Protein AF-A0A7Y4KRD2-F1 (afdb_monomer)

Foldseek 3Di:
DWDPPPPPDPPDPVVVVVVVVVVVVVVVCVVPPDDAAPAPAEDEAEAEPDDDPPDDPCPQVVCVVSNHHYDYDYFYDHPRCCCTDPNVVVVVVVVVVVPD

Structure (mmCIF, N/CA/C/O backbone):
data_AF-A0A7Y4KRD2-F1
#
_entry.id   AF-A0A7Y4KRD2-F1
#
loop_
_atom_site.group_PDB
_atom_site.id
_atom_site.type_symbol
_atom_site.label_atom_id
_atom_site.label_alt_id
_atom_site.label_comp_id
_atom_site.label_asym_id
_atom_site.label_entity_id
_atom_site.label_seq_id
_atom_site.pdbx_PDB_ins_code
_atom_site.Cartn_x
_atom_site.Cartn_y
_atom_site.Cartn_z
_atom_site.occupancy
_atom_site.B_iso_or_equiv
_atom_site.auth_seq_id
_atom_site.auth_com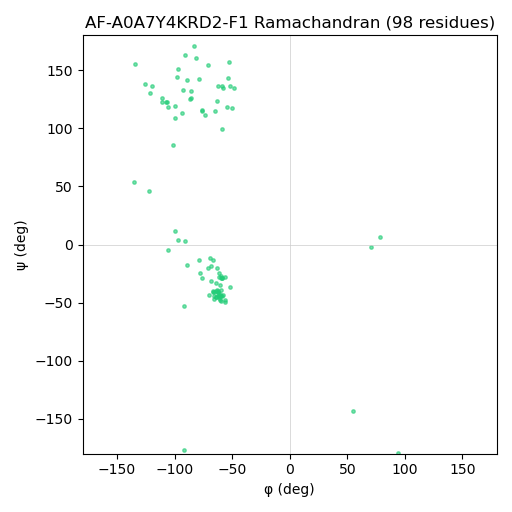p_id
_atom_site.auth_asym_id
_atom_site.auth_atom_id
_atom_site.pdbx_PDB_model_num
ATOM 1 N N . ARG A 1 1 ? 1.326 15.820 -15.765 1.00 38.12 1 ARG A N 1
ATOM 2 C CA . ARG A 1 1 ? 0.936 14.497 -16.317 1.00 38.12 1 ARG A CA 1
ATOM 3 C C . ARG A 1 1 ? 1.922 13.466 -15.777 1.00 38.12 1 ARG A C 1
ATOM 5 O O . ARG A 1 1 ? 2.956 13.252 -16.389 1.00 38.12 1 ARG A O 1
ATOM 12 N N . VAL A 1 2 ? 1.664 12.921 -14.589 1.00 38.25 2 VAL A N 1
ATOM 13 C CA . VAL A 1 2 ? 2.531 11.908 -13.965 1.00 38.25 2 VAL A CA 1
ATOM 14 C C . VAL A 1 2 ? 1.850 10.562 -14.184 1.00 38.25 2 VAL A C 1
ATOM 16 O O . VAL A 1 2 ? 1.012 10.154 -13.393 1.00 38.25 2 VAL A O 1
ATOM 19 N N . GLY A 1 3 ? 2.103 9.954 -15.342 1.00 39.59 3 GLY A N 1
ATOM 20 C CA . GLY A 1 3 ? 1.775 8.549 -15.584 1.00 39.59 3 GLY A CA 1
ATOM 21 C C . GLY A 1 3 ? 2.972 7.680 -15.210 1.00 39.59 3 GLY A C 1
ATOM 22 O O . GLY A 1 3 ? 4.087 8.194 -15.113 1.00 39.59 3 GLY A O 1
ATOM 23 N N . PHE A 1 4 ? 2.764 6.374 -15.036 1.00 48.50 4 PHE A N 1
ATOM 24 C CA . PHE A 1 4 ? 3.872 5.420 -15.038 1.00 48.50 4 PHE A CA 1
ATOM 25 C C . PHE A 1 4 ? 4.594 5.536 -16.381 1.00 48.50 4 PHE A C 1
ATOM 27 O O . PHE A 1 4 ? 4.142 5.012 -17.398 1.00 48.50 4 PHE A O 1
ATOM 34 N N . VAL A 1 5 ? 5.709 6.261 -16.395 1.00 53.31 5 VAL A N 1
ATOM 35 C CA . VAL A 1 5 ? 6.692 6.121 -17.460 1.00 53.31 5 VAL A CA 1
ATOM 36 C C . VAL A 1 5 ? 7.198 4.696 -17.299 1.00 53.31 5 VAL A C 1
ATOM 38 O O . VAL A 1 5 ? 7.755 4.370 -16.250 1.00 53.31 5 VAL A O 1
ATOM 41 N N . GLN A 1 6 ? 6.939 3.825 -18.281 1.00 57.16 6 GLN A N 1
ATOM 42 C CA . GLN A 1 6 ? 7.682 2.572 -18.349 1.00 57.16 6 GLN A CA 1
ATOM 43 C C . GLN A 1 6 ? 9.154 2.960 -18.255 1.00 57.16 6 GLN A C 1
ATOM 45 O O . GLN A 1 6 ? 9.639 3.738 -19.080 1.00 57.16 6 GLN A O 1
ATOM 50 N N . GLY A 1 7 ? 9.821 2.499 -17.194 1.00 61.50 7 GLY A N 1
ATOM 51 C CA . GLY A 1 7 ? 11.254 2.694 -17.055 1.00 61.50 7 GLY A CA 1
ATOM 52 C C . GLY A 1 7 ? 11.951 2.202 -18.324 1.00 61.50 7 GLY A C 1
ATOM 53 O O . GLY A 1 7 ? 11.372 1.394 -19.061 1.00 61.50 7 GLY A O 1
ATOM 54 N N . PRO A 1 8 ? 13.163 2.695 -18.616 1.00 65.81 8 PRO A N 1
ATOM 55 C CA . PRO A 1 8 ? 13.915 2.182 -19.750 1.00 65.81 8 PRO A CA 1
ATOM 56 C C . PRO A 1 8 ? 13.915 0.652 -19.693 1.00 65.81 8 PRO A C 1
ATOM 58 O O . PRO A 1 8 ? 14.0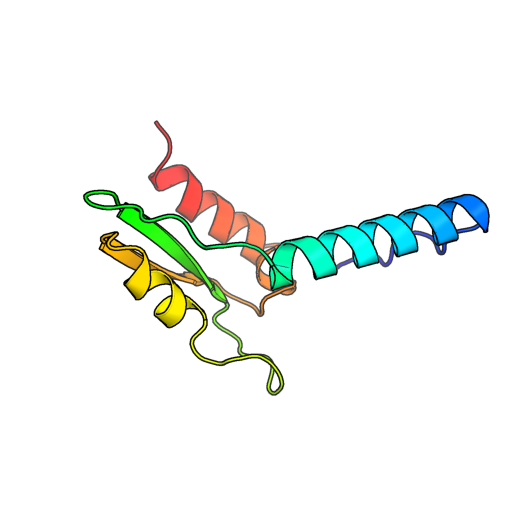85 0.068 -18.619 1.00 65.81 8 PRO A O 1
ATOM 61 N N . ALA A 1 9 ? 13.668 0.008 -20.836 1.00 72.12 9 ALA A N 1
ATOM 62 C CA . ALA A 1 9 ? 13.823 -1.435 -20.928 1.00 72.12 9 ALA A CA 1
ATOM 63 C C . ALA A 1 9 ? 15.220 -1.795 -20.411 1.00 72.12 9 ALA A C 1
ATOM 65 O O . ALA A 1 9 ? 16.183 -1.093 -20.731 1.00 72.12 9 ALA A O 1
ATOM 66 N N . PHE A 1 10 ? 15.322 -2.854 -19.606 1.00 75.81 10 PHE A N 1
ATOM 67 C CA . PHE A 1 10 ? 16.617 -3.312 -19.112 1.00 75.81 10 PHE A CA 1
ATOM 68 C C . PHE A 1 10 ? 17.546 -3.540 -20.305 1.00 75.81 10 PHE A C 1
ATOM 70 O O . PHE A 1 10 ? 17.249 -4.346 -21.187 1.00 75.81 10 PHE A O 1
ATOM 77 N N . THR A 1 11 ? 18.644 -2.791 -20.358 1.00 81.94 11 THR A N 1
ATOM 78 C CA . THR A 1 11 ? 19.646 -2.913 -21.423 1.00 81.94 11 THR A CA 1
ATOM 79 C C . THR A 1 11 ? 20.717 -3.943 -21.071 1.00 81.94 11 THR A C 1
ATOM 81 O O . THR A 1 11 ? 21.400 -4.437 -21.966 1.00 81.94 11 THR A O 1
ATOM 84 N N . ASP A 1 12 ? 20.826 -4.306 -19.789 1.00 89.69 12 ASP A N 1
ATOM 85 C CA . ASP A 1 12 ? 21.720 -5.333 -19.267 1.00 89.69 12 ASP A CA 1
ATOM 86 C C . ASP A 1 12 ? 20.947 -6.620 -18.888 1.00 89.69 12 ASP A C 1
ATOM 88 O O . ASP A 1 12 ? 20.102 -6.612 -17.983 1.00 89.69 12 ASP A O 1
ATOM 92 N N . PRO A 1 13 ? 21.242 -7.762 -19.537 1.00 90.50 13 PRO A N 1
ATOM 93 C CA . PRO A 1 13 ? 20.666 -9.052 -19.172 1.00 90.50 13 PRO A CA 1
ATOM 94 C C . PRO A 1 13 ? 20.949 -9.495 -17.726 1.00 90.50 13 PRO A C 1
ATOM 96 O O . PRO A 1 13 ? 20.157 -10.257 -17.163 1.00 90.50 13 PRO A O 1
ATOM 99 N N . GLU A 1 14 ? 22.067 -9.090 -17.112 1.00 93.69 14 GLU A N 1
ATOM 100 C CA . GLU A 1 14 ? 22.341 -9.409 -15.703 1.00 93.69 14 GLU A CA 1
ATOM 101 C C . GLU A 1 14 ? 21.420 -8.650 -14.757 1.00 93.69 14 GLU A C 1
ATOM 103 O O . GLU A 1 14 ? 20.855 -9.257 -13.837 1.00 93.69 14 GLU A O 1
ATOM 108 N N . GLU A 1 15 ? 21.208 -7.362 -15.021 1.00 90.62 15 GLU A N 1
ATOM 109 C CA . GLU A 1 15 ? 20.223 -6.547 -14.324 1.00 90.62 15 GLU A CA 1
ATOM 110 C C . GLU A 1 15 ? 18.826 -7.173 -14.421 1.00 90.62 15 GLU A C 1
ATOM 112 O O . GLU A 1 15 ? 18.193 -7.421 -13.391 1.00 90.62 15 GLU A O 1
ATOM 117 N N . GLN A 1 16 ? 18.378 -7.549 -15.624 1.00 91.12 16 GLN A N 1
ATOM 118 C CA . GLN A 1 16 ? 17.080 -8.203 -15.810 1.00 91.12 16 GLN A CA 1
ATOM 119 C C . GLN A 1 16 ? 16.958 -9.482 -14.965 1.00 91.12 16 GLN A C 1
ATOM 121 O O . GLN A 1 16 ? 15.974 -9.665 -14.243 1.00 91.12 16 GLN A O 1
ATOM 126 N N . ARG A 1 17 ? 17.974 -10.358 -14.998 1.00 94.75 17 ARG A N 1
ATOM 127 C CA . ARG A 1 17 ? 17.994 -11.581 -14.177 1.00 94.75 17 ARG A CA 1
ATOM 128 C C . ARG A 1 17 ? 17.943 -11.268 -12.683 1.00 94.75 17 ARG A C 1
ATOM 130 O O . ARG A 1 17 ? 17.349 -12.032 -11.924 1.00 94.75 17 ARG A O 1
ATOM 137 N N . ARG A 1 18 ? 18.558 -10.168 -12.240 1.00 93.69 18 ARG A N 1
ATOM 138 C CA . ARG A 1 18 ? 18.505 -9.736 -10.839 1.00 93.69 18 ARG A CA 1
ATOM 139 C C . ARG A 1 18 ? 17.090 -9.340 -10.430 1.00 93.69 18 ARG A C 1
ATOM 141 O O . ARG A 1 18 ? 16.637 -9.803 -9.388 1.00 93.69 18 ARG A O 1
ATOM 148 N N . TYR A 1 19 ? 16.392 -8.540 -11.236 1.00 92.69 19 TYR A N 1
ATOM 149 C CA . TYR A 1 19 ? 15.012 -8.141 -10.940 1.00 92.69 19 TYR A CA 1
ATOM 150 C C . TYR A 1 19 ? 14.058 -9.337 -10.904 1.00 92.69 19 TYR A C 1
ATOM 152 O O . TYR A 1 19 ? 13.234 -9.412 -9.996 1.00 92.69 19 TYR A O 1
ATOM 160 N N . VAL A 1 20 ? 14.219 -10.306 -11.814 1.00 94.69 20 VAL A N 1
ATOM 161 C CA . VAL A 1 20 ? 13.433 -11.553 -11.785 1.00 94.69 20 VAL A CA 1
ATOM 162 C C . VAL A 1 20 ? 13.658 -12.309 -10.476 1.00 94.69 20 VAL A C 1
ATOM 164 O O . VAL A 1 20 ? 12.689 -12.625 -9.795 1.00 94.69 20 VAL A O 1
ATOM 167 N N . ARG A 1 21 ? 14.915 -12.511 -10.056 1.00 97.75 21 ARG A N 1
ATOM 168 C CA . ARG A 1 21 ? 15.212 -13.189 -8.780 1.00 97.75 21 ARG A CA 1
ATOM 169 C C . ARG A 1 21 ? 14.616 -12.468 -7.569 1.00 97.75 21 ARG A C 1
ATOM 171 O O . ARG A 1 21 ? 14.147 -13.121 -6.643 1.00 97.75 21 ARG A O 1
ATOM 178 N N . VAL A 1 22 ? 14.637 -11.133 -7.556 1.00 97.00 22 VAL A N 1
ATOM 179 C CA . VAL A 1 22 ? 14.020 -10.339 -6.476 1.00 97.00 22 VAL A CA 1
ATOM 180 C C . VAL A 1 22 ? 12.504 -10.512 -6.477 1.00 97.00 22 VAL A C 1
ATOM 182 O O . VAL A 1 22 ? 11.912 -10.710 -5.419 1.00 97.00 22 VAL A O 1
ATOM 185 N N . TRP A 1 23 ? 11.875 -10.472 -7.650 1.00 95.94 23 TRP A N 1
ATOM 186 C CA . TRP A 1 23 ? 10.440 -10.699 -7.775 1.00 95.94 23 TRP A CA 1
ATOM 187 C C . TRP A 1 23 ? 10.049 -12.103 -7.289 1.00 95.94 23 TRP A C 1
ATOM 189 O O . TRP A 1 23 ? 9.158 -12.223 -6.453 1.00 95.94 23 TRP A O 1
ATOM 199 N N . GLU A 1 24 ? 10.763 -13.147 -7.715 1.00 97.94 24 GLU A N 1
ATOM 200 C CA . GLU A 1 24 ? 10.535 -14.528 -7.263 1.00 97.94 24 GLU A CA 1
ATOM 201 C C . GLU A 1 24 ? 10.694 -14.670 -5.745 1.00 97.94 24 GLU A C 1
ATOM 203 O O . GLU A 1 24 ? 9.862 -15.295 -5.082 1.00 97.94 24 GLU A O 1
ATOM 208 N N . ALA A 1 25 ? 11.740 -14.066 -5.174 1.00 98.00 25 ALA A N 1
ATOM 209 C CA . ALA A 1 25 ? 11.963 -14.069 -3.733 1.00 98.00 25 ALA A CA 1
ATOM 210 C C . ALA A 1 25 ? 10.814 -13.381 -2.977 1.00 98.00 25 ALA A C 1
ATOM 212 O O . ALA A 1 25 ? 10.308 -13.940 -2.005 1.00 98.00 25 ALA A O 1
ATOM 213 N N . ASN A 1 26 ? 10.351 -12.222 -3.455 1.00 97.69 26 ASN A N 1
ATOM 214 C CA . ASN A 1 26 ? 9.225 -11.502 -2.857 1.00 97.69 26 ASN A CA 1
ATOM 215 C C . ASN A 1 26 ? 7.916 -12.295 -2.953 1.00 97.69 26 ASN A C 1
ATOM 217 O O . ASN A 1 26 ? 7.155 -12.320 -1.990 1.00 97.69 26 ASN A O 1
ATOM 221 N N . MET A 1 27 ? 7.659 -12.976 -4.074 1.00 96.88 27 MET A N 1
ATOM 222 C CA . MET A 1 27 ? 6.458 -13.802 -4.236 1.00 96.88 27 MET A CA 1
ATOM 223 C C . MET A 1 27 ? 6.458 -15.014 -3.301 1.00 96.88 27 MET A C 1
ATOM 225 O O . MET A 1 27 ? 5.428 -15.327 -2.705 1.00 96.88 27 MET A O 1
ATOM 229 N N . ASN A 1 28 ? 7.606 -15.677 -3.137 1.00 97.56 28 ASN A N 1
ATOM 230 C CA . ASN A 1 28 ? 7.741 -16.768 -2.171 1.00 97.56 28 ASN A CA 1
ATOM 231 C C . ASN A 1 28 ? 7.548 -16.265 -0.737 1.00 97.56 28 ASN A C 1
ATOM 233 O O . ASN A 1 28 ? 6.788 -16.862 0.019 1.00 97.56 28 ASN A O 1
ATOM 237 N N . ALA A 1 29 ? 8.170 -15.135 -0.387 1.00 96.50 29 ALA A N 1
ATOM 238 C CA . ALA A 1 29 ? 8.001 -14.528 0.927 1.00 96.50 29 ALA A CA 1
ATOM 239 C C . ALA A 1 29 ? 6.538 -14.156 1.200 1.00 96.50 29 ALA A C 1
ATOM 241 O O . ALA A 1 29 ? 6.037 -14.471 2.270 1.00 96.50 29 ALA A O 1
ATOM 242 N N . LEU A 1 30 ? 5.838 -13.548 0.235 1.00 92.69 30 LEU A N 1
ATOM 243 C CA . LEU A 1 30 ? 4.426 -13.182 0.367 1.00 92.69 30 LEU A CA 1
ATOM 244 C C . LEU A 1 30 ? 3.530 -14.403 0.602 1.00 92.69 30 LEU A C 1
ATOM 246 O O . LEU A 1 30 ? 2.651 -14.352 1.456 1.00 92.69 30 LEU A O 1
ATOM 250 N N . ARG A 1 31 ? 3.750 -15.495 -0.142 1.00 92.62 31 ARG A N 1
ATOM 251 C CA . ARG A 1 31 ? 2.972 -16.736 -0.002 1.00 92.62 31 ARG A CA 1
ATOM 252 C C . ARG A 1 31 ? 3.136 -17.358 1.383 1.00 92.62 31 ARG A C 1
ATOM 254 O O . ARG A 1 31 ? 2.167 -17.859 1.942 1.00 92.62 31 ARG A O 1
ATOM 261 N N . ASP A 1 32 ? 4.358 -17.340 1.902 1.00 94.81 32 ASP A N 1
ATOM 262 C CA . ASP A 1 32 ? 4.721 -18.076 3.111 1.00 94.81 32 ASP A CA 1
ATOM 263 C C . ASP A 1 32 ? 4.686 -17.188 4.372 1.00 94.81 32 ASP A C 1
ATOM 265 O O . ASP A 1 32 ? 5.049 -17.648 5.454 1.00 94.81 32 ASP A O 1
ATOM 269 N N . TYR A 1 33 ? 4.263 -15.921 4.256 1.00 90.69 33 TYR A N 1
ATOM 270 C CA . TYR A 1 33 ? 4.263 -14.962 5.361 1.00 90.69 33 TYR A CA 1
ATOM 271 C C . TYR A 1 33 ? 3.108 -15.217 6.344 1.00 90.69 33 TYR A C 1
ATOM 273 O O . TYR A 1 33 ? 1.943 -15.008 5.991 1.00 90.69 33 TYR A O 1
ATOM 281 N N . PRO A 1 34 ? 3.390 -15.593 7.606 1.00 90.81 34 PRO A N 1
ATOM 282 C CA . PRO A 1 34 ? 2.358 -15.648 8.628 1.00 90.81 34 PRO A CA 1
ATOM 283 C C . PRO A 1 34 ? 2.033 -14.224 9.094 1.00 90.81 34 PRO A C 1
ATOM 285 O O . PRO A 1 34 ? 2.880 -13.549 9.683 1.00 90.81 34 PRO A O 1
ATOM 288 N N . MET A 1 35 ? 0.804 -13.762 8.850 1.00 87.88 35 MET A N 1
ATOM 289 C CA . MET A 1 35 ? 0.383 -12.428 9.281 1.00 87.88 35 MET A CA 1
ATOM 290 C C . MET A 1 35 ? 0.415 -12.321 10.820 1.00 87.88 35 MET A C 1
ATOM 292 O O . MET A 1 35 ? -0.243 -13.115 11.499 1.00 87.88 35 MET A O 1
ATOM 296 N N . PRO A 1 36 ? 1.159 -11.359 11.398 1.00 87.75 36 PRO A N 1
ATOM 297 C CA . PRO A 1 36 ? 1.187 -11.162 12.840 1.00 87.75 36 PRO A CA 1
ATOM 298 C C . PRO A 1 36 ? -0.134 -10.570 13.347 1.00 87.75 36 PRO A C 1
ATOM 300 O O . PRO A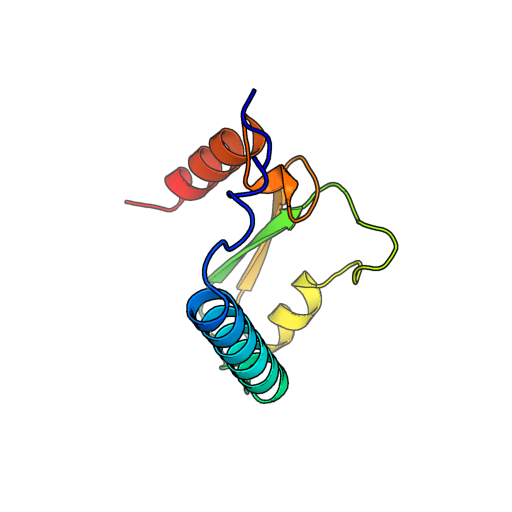 1 36 ? -0.849 -9.872 12.627 1.00 87.75 36 PRO A O 1
ATOM 303 N N . ARG A 1 37 ? -0.438 -10.820 14.626 1.00 91.19 37 ARG A N 1
ATOM 304 C CA . ARG A 1 37 ? -1.556 -10.168 15.320 1.00 91.19 37 ARG A CA 1
ATOM 305 C C . ARG A 1 37 ? -1.157 -8.752 15.743 1.00 91.19 37 ARG A C 1
ATOM 307 O O . ARG A 1 37 ? -0.038 -8.529 16.198 1.00 91.19 37 ARG A O 1
ATOM 314 N N . PHE A 1 38 ? -2.098 -7.822 15.648 1.00 90.06 38 PHE A N 1
ATOM 315 C CA . PHE A 1 38 ? -1.966 -6.408 16.004 1.00 90.06 38 PHE A CA 1
ATOM 316 C C . PHE A 1 38 ? -3.012 -6.016 17.065 1.00 90.06 38 PHE A C 1
ATOM 318 O O . PHE A 1 38 ? -3.700 -5.001 16.947 1.00 90.06 38 PHE A O 1
ATOM 325 N N . GLU A 1 39 ? -3.168 -6.847 18.100 1.00 92.56 39 GLU A N 1
ATOM 326 C CA . GLU A 1 39 ? -4.190 -6.666 19.138 1.00 92.56 39 GLU A CA 1
ATOM 327 C C . GLU A 1 39 ? -4.076 -5.318 19.851 1.00 92.56 39 GLU A C 1
ATOM 329 O O . GLU A 1 39 ? -2.990 -4.877 20.228 1.00 92.56 39 GLU A O 1
ATOM 334 N N . GLY A 1 40 ? -5.217 -4.651 20.032 1.00 87.94 40 GLY A N 1
ATOM 335 C CA . GLY A 1 40 ? -5.275 -3.321 20.645 1.00 87.94 40 GLY A CA 1
ATOM 336 C C . GLY A 1 40 ? -4.706 -2.193 19.772 1.00 87.94 40 GLY A C 1
ATOM 337 O O . GLY A 1 40 ? -4.780 -1.030 20.166 1.00 87.94 40 GLY A O 1
ATOM 338 N N . GLY A 1 41 ? -4.174 -2.509 18.587 1.00 91.06 41 GLY A N 1
ATOM 339 C CA . GLY A 1 41 ? -3.717 -1.544 17.594 1.00 91.06 41 GLY A CA 1
ATOM 340 C C . GLY A 1 41 ? -4.845 -1.009 16.709 1.00 91.06 41 GLY A C 1
ATOM 341 O O . GLY A 1 41 ? -5.974 -1.501 16.710 1.00 91.06 41 GLY A O 1
ATOM 342 N N . THR A 1 42 ? -4.527 0.014 15.916 1.00 92.38 42 THR A N 1
ATOM 343 C CA . THR A 1 42 ? -5.390 0.518 14.839 1.00 92.38 42 THR A CA 1
ATOM 344 C C . THR A 1 42 ? -4.642 0.425 13.515 1.00 92.38 42 THR A C 1
ATOM 346 O O . THR A 1 42 ? -3.508 0.889 13.418 1.00 92.38 42 THR A O 1
ATOM 349 N N . LEU A 1 43 ? -5.287 -0.144 12.499 1.00 92.88 43 LEU A N 1
ATOM 350 C CA . LEU A 1 43 ? -4.792 -0.195 11.126 1.00 92.88 43 LEU A CA 1
ATOM 351 C C . LEU A 1 43 ? -5.585 0.786 10.267 1.00 92.88 43 LEU A C 1
ATOM 353 O O . LEU A 1 43 ? -6.807 0.680 10.169 1.00 92.88 43 LEU A O 1
ATOM 357 N N . GLN A 1 44 ? -4.889 1.722 9.626 1.00 94.62 44 GLN A N 1
ATOM 358 C CA . GLN A 1 44 ? -5.466 2.575 8.592 1.00 94.62 44 GLN A CA 1
ATOM 359 C C . GLN A 1 44 ? -5.207 1.938 7.222 1.00 94.62 44 GLN A C 1
ATOM 361 O O . GLN A 1 44 ? -4.065 1.855 6.774 1.00 94.62 44 GLN A O 1
ATOM 366 N N . PHE A 1 45 ? -6.270 1.493 6.558 1.00 94.50 45 PHE A N 1
ATOM 367 C CA . PHE A 1 45 ? -6.234 0.866 5.243 1.00 94.50 45 PHE A CA 1
ATOM 368 C C . PHE A 1 45 ? -6.788 1.823 4.185 1.00 94.50 45 PHE A C 1
ATOM 370 O O . PHE A 1 45 ? -7.939 2.260 4.257 1.00 94.50 45 PHE A O 1
ATOM 377 N N . PHE A 1 46 ? -5.980 2.123 3.171 1.00 94.94 46 PHE A N 1
ATOM 378 C CA . PHE A 1 46 ? -6.389 2.940 2.032 1.00 94.94 46 PHE A CA 1
ATOM 379 C C . PHE A 1 46 ? -6.742 2.043 0.848 1.00 94.94 46 PHE A C 1
ATOM 381 O O . PHE A 1 46 ? -5.874 1.430 0.231 1.00 94.94 46 PHE A O 1
ATOM 388 N N . ARG A 1 47 ? -8.033 1.964 0.529 1.00 93.94 47 ARG A N 1
ATOM 389 C CA . ARG A 1 47 ? -8.563 1.151 -0.564 1.00 93.94 47 ARG A CA 1
ATOM 390 C C . ARG A 1 47 ? -8.659 1.974 -1.844 1.00 93.94 47 ARG A C 1
ATOM 392 O O . ARG A 1 47 ? -9.225 3.064 -1.832 1.00 93.94 47 ARG A O 1
ATOM 399 N N . ALA A 1 48 ? -8.198 1.432 -2.965 1.00 93.94 48 ALA A N 1
ATOM 400 C CA . ALA A 1 48 ? -8.476 2.025 -4.269 1.00 93.94 48 ALA A CA 1
ATOM 401 C C . ALA A 1 48 ? -9.994 2.035 -4.546 1.00 93.94 48 ALA A C 1
ATOM 403 O O . ALA A 1 48 ? -10.698 1.063 -4.275 1.00 93.94 48 ALA A O 1
ATOM 404 N N . SER A 1 49 ? -10.518 3.139 -5.064 1.00 94.06 49 SER A N 1
ATOM 405 C CA . SER A 1 49 ? -11.950 3.294 -5.368 1.00 94.06 49 SER A CA 1
ATOM 406 C C . SER A 1 49 ? -12.366 2.593 -6.661 1.00 94.06 49 SER A C 1
ATOM 408 O O . SER A 1 49 ? -13.533 2.237 -6.817 1.00 94.06 49 SER A O 1
ATOM 410 N N . THR A 1 50 ? -11.421 2.382 -7.578 1.00 92.81 50 THR A N 1
ATOM 411 C CA . THR A 1 50 ? -11.639 1.666 -8.836 1.00 92.81 50 THR A CA 1
ATOM 412 C C . THR A 1 50 ? -11.145 0.233 -8.696 1.00 92.81 50 THR A C 1
ATOM 414 O O . THR A 1 50 ? -9.965 -0.014 -8.448 1.00 92.81 50 THR A O 1
ATOM 417 N N . VAL A 1 51 ? -12.058 -0.721 -8.855 1.00 86.19 51 VAL A N 1
ATOM 418 C CA . VAL A 1 51 ? -11.735 -2.149 -8.813 1.00 86.19 51 VAL A CA 1
ATOM 419 C C . VAL A 1 51 ? -11.279 -2.600 -10.194 1.00 86.19 51 VAL A C 1
ATOM 421 O O . VAL A 1 51 ? -11.940 -2.333 -11.195 1.00 86.19 51 VAL A O 1
ATOM 424 N N . ILE A 1 52 ? -10.167 -3.326 -10.235 1.00 86.38 52 ILE A N 1
ATOM 425 C CA . ILE A 1 52 ? -9.717 -4.039 -11.428 1.00 86.38 52 ILE A CA 1
ATOM 426 C C . ILE A 1 52 ? -10.416 -5.402 -11.427 1.00 86.38 52 ILE A C 1
ATOM 428 O O . ILE A 1 52 ? -10.341 -6.122 -10.437 1.00 86.38 52 ILE A O 1
ATOM 432 N N . GLU A 1 53 ? -11.107 -5.756 -12.512 1.00 84.62 53 GLU A N 1
ATOM 433 C CA . GLU A 1 53 ? -12.046 -6.894 -12.569 1.00 84.62 53 GLU A CA 1
ATOM 434 C C . GLU A 1 53 ? -11.470 -8.235 -12.077 1.00 84.62 53 GLU A C 1
ATOM 436 O O . GLU A 1 53 ? -12.171 -9.007 -11.428 1.00 84.62 53 GLU A O 1
ATOM 441 N N . HIS A 1 54 ? -10.190 -8.497 -12.345 1.00 84.62 54 HIS A N 1
ATOM 442 C CA . HIS A 1 54 ? -9.506 -9.739 -11.975 1.00 84.62 54 HIS A CA 1
ATOM 443 C C . HIS A 1 54 ? -8.819 -9.695 -10.599 1.00 84.62 54 HIS A C 1
ATOM 445 O O . HIS A 1 54 ? -8.148 -10.654 -10.222 1.00 84.62 54 HIS A O 1
ATOM 451 N N . MET A 1 55 ? -8.956 -8.597 -9.853 1.00 80.50 55 MET A N 1
ATOM 452 C CA . MET A 1 55 ? -8.397 -8.453 -8.509 1.00 80.50 55 MET A CA 1
ATOM 453 C C . MET A 1 55 ? -9.457 -8.766 -7.441 1.00 80.50 55 MET A C 1
ATOM 455 O O . MET A 1 55 ? -10.651 -8.541 -7.664 1.00 80.50 55 MET A O 1
ATOM 459 N N . PRO A 1 56 ? -9.056 -9.261 -6.254 1.00 82.56 56 PRO A N 1
ATOM 460 C CA . PRO A 1 56 ? -9.991 -9.478 -5.156 1.00 82.56 56 PRO A CA 1
ATOM 461 C C . PRO A 1 56 ? -10.699 -8.175 -4.757 1.00 82.56 56 PRO A C 1
ATOM 463 O O . PRO A 1 56 ? -10.076 -7.121 -4.645 1.00 82.56 56 PRO A O 1
ATOM 466 N N . LYS A 1 57 ? -12.015 -8.247 -4.526 1.00 83.12 57 LYS A N 1
ATOM 467 C CA . LYS A 1 57 ? -12.859 -7.059 -4.294 1.00 83.12 57 LYS A CA 1
ATOM 468 C C . LYS A 1 57 ? -12.719 -6.450 -2.896 1.00 83.12 57 LYS A C 1
ATOM 470 O O . LYS A 1 57 ? -12.946 -5.255 -2.745 1.00 83.12 57 LYS A O 1
ATOM 475 N N . HIS A 1 58 ? -12.382 -7.272 -1.901 1.00 86.00 58 HIS A N 1
ATOM 476 C CA . HIS A 1 58 ? -12.435 -6.913 -0.481 1.00 86.00 58 HIS A CA 1
ATOM 477 C C . HIS A 1 58 ? -11.182 -7.358 0.282 1.00 86.00 58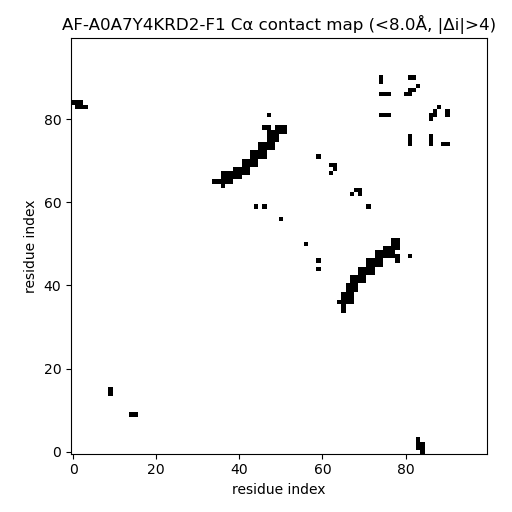 HIS A C 1
ATOM 479 O O . HIS A 1 58 ? -11.270 -8.064 1.283 1.00 86.00 58 HIS A O 1
ATOM 485 N N . VAL A 1 59 ? -10.003 -6.967 -0.209 1.00 85.06 59 VAL A N 1
ATOM 486 C CA . VAL A 1 59 ? -8.711 -7.317 0.416 1.00 85.06 59 VAL A CA 1
ATOM 487 C C . VAL A 1 59 ? -8.617 -6.793 1.853 1.00 85.06 59 VAL A C 1
ATOM 489 O O . VAL A 1 59 ? -7.938 -7.385 2.684 1.00 85.06 59 VAL A O 1
ATOM 492 N N . GLU A 1 60 ? -9.324 -5.708 2.174 1.00 89.62 60 GLU A N 1
ATOM 493 C CA . GLU A 1 60 ? -9.390 -5.159 3.526 1.00 89.62 60 GLU A CA 1
ATOM 494 C C . GLU A 1 60 ? -9.930 -6.158 4.561 1.00 89.62 60 GLU A C 1
ATOM 496 O O . GLU A 1 60 ? -9.554 -6.074 5.726 1.00 89.62 60 GLU A O 1
ATOM 501 N N . LEU A 1 61 ? -10.781 -7.111 4.162 1.00 87.62 61 LEU A N 1
ATOM 502 C CA . LEU A 1 61 ? -11.405 -8.046 5.103 1.00 87.62 61 LEU A CA 1
ATOM 503 C C . LEU A 1 61 ? -10.398 -9.025 5.708 1.00 87.6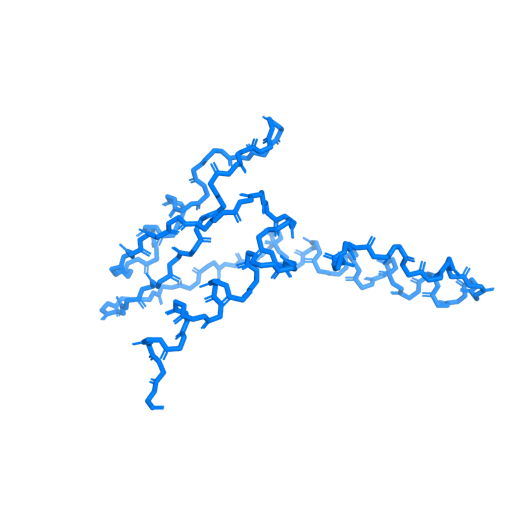2 61 LEU A C 1
ATOM 505 O O . LEU A 1 61 ? -10.530 -9.363 6.880 1.00 87.62 61 LEU A O 1
ATOM 509 N N . GLU A 1 62 ? -9.356 -9.396 4.963 1.00 88.00 62 GLU A N 1
ATOM 510 C CA . GLU A 1 62 ? -8.280 -10.272 5.452 1.00 88.00 62 GLU A CA 1
ATOM 511 C C . GLU A 1 62 ? -7.538 -9.652 6.648 1.00 88.00 62 GLU A C 1
ATOM 513 O O . GLU A 1 62 ? -6.985 -10.355 7.488 1.00 88.00 62 GLU A O 1
ATOM 518 N N . TRP A 1 63 ? -7.560 -8.321 6.780 1.00 89.81 63 TRP A N 1
ATOM 519 C CA . TRP A 1 63 ? -6.915 -7.619 7.890 1.00 89.81 63 TRP A CA 1
ATOM 520 C C . TRP A 1 63 ? -7.720 -7.663 9.192 1.00 89.81 63 TRP A C 1
ATOM 522 O O . TRP A 1 63 ? -7.166 -7.346 10.247 1.00 89.81 63 TRP A O 1
ATOM 532 N N . LEU A 1 64 ? -8.997 -8.062 9.158 1.00 87.12 64 LEU A N 1
ATOM 533 C CA . LEU A 1 64 ? -9.822 -8.193 10.366 1.00 87.12 64 LEU A CA 1
ATOM 534 C C . LEU A 1 64 ? -9.283 -9.281 11.305 1.00 87.12 64 LEU A C 1
ATOM 536 O O . LEU A 1 64 ? -9.310 -9.112 12.526 1.00 87.12 64 LEU A O 1
ATOM 540 N N . ASP A 1 65 ? -8.699 -10.339 10.743 1.00 88.50 65 ASP A N 1
ATOM 541 C CA . ASP A 1 65 ? -8.139 -11.464 11.499 1.00 88.50 65 ASP A CA 1
ATOM 542 C C . ASP A 1 65 ? -6.877 -11.093 12.291 1.00 88.50 65 ASP A C 1
ATOM 544 O O . ASP A 1 65 ? -6.446 -11.830 13.183 1.00 88.50 65 ASP A O 1
ATOM 548 N N . SER A 1 66 ? -6.300 -9.915 12.032 1.00 91.31 66 SER A N 1
ATOM 549 C CA . SER A 1 66 ? -5.159 -9.408 12.794 1.00 91.31 66 SER A CA 1
ATOM 550 C C . SER A 1 66 ? -5.499 -9.027 14.242 1.00 91.31 66 SER A C 1
ATOM 552 O O . SER A 1 66 ? -4.594 -8.899 15.066 1.00 91.31 66 SER A O 1
ATOM 554 N N . GLY A 1 67 ? -6.777 -8.825 14.576 1.00 90.69 67 GLY A N 1
ATOM 555 C CA . GLY A 1 67 ? -7.206 -8.357 15.900 1.00 90.69 67 GLY A CA 1
ATOM 556 C C . GLY A 1 67 ? -7.025 -6.851 16.144 1.00 90.69 67 GLY A C 1
ATOM 557 O O . GLY A 1 67 ? -7.261 -6.386 17.261 1.00 90.69 67 GLY A O 1
ATOM 558 N N . ALA A 1 68 ? -6.625 -6.081 15.128 1.00 93.75 68 ALA A N 1
ATOM 559 C CA . ALA A 1 68 ? -6.616 -4.621 15.184 1.00 93.75 68 ALA A CA 1
ATOM 560 C C . ALA A 1 68 ? -7.999 -4.017 14.903 1.00 93.75 68 ALA A C 1
ATOM 562 O O . ALA A 1 68 ? -8.851 -4.610 14.240 1.00 93.75 68 ALA A O 1
ATOM 563 N N . VAL A 1 69 ? -8.188 -2.764 15.322 1.00 93.69 69 VAL A N 1
ATOM 564 C CA . VAL A 1 69 ? -9.275 -1.926 14.807 1.00 93.69 69 VAL A CA 1
ATOM 565 C C . VAL A 1 69 ? -8.925 -1.500 13.382 1.00 93.69 69 VAL A C 1
ATOM 567 O O . VAL A 1 69 ? -8.011 -0.702 13.176 1.00 93.69 69 VAL A O 1
ATOM 570 N N . LEU A 1 70 ? -9.661 -2.011 12.398 1.00 93.94 70 LEU A N 1
ATOM 571 C CA . LEU A 1 70 ? -9.481 -1.651 10.994 1.00 93.94 70 LEU A CA 1
ATOM 572 C C . LEU A 1 70 ? -10.296 -0.401 10.634 1.00 93.94 70 LEU A C 1
ATOM 574 O O . LEU A 1 70 ? -11.516 -0.369 10.794 1.00 93.94 70 LEU A O 1
ATOM 578 N N . ARG A 1 71 ? -9.626 0.619 10.097 1.00 93.88 71 ARG A N 1
ATOM 579 C CA . ARG A 1 71 ? -10.240 1.807 9.493 1.00 93.88 71 ARG A CA 1
ATOM 580 C C . ARG A 1 71 ? -9.987 1.778 7.999 1.00 93.88 71 ARG A C 1
ATOM 582 O O . ARG A 1 71 ? -8.838 1.733 7.577 1.00 93.88 71 ARG A O 1
ATOM 589 N N . VAL A 1 72 ? -11.051 1.810 7.206 1.00 94.12 72 VAL A N 1
ATOM 590 C CA . VAL A 1 72 ? -10.955 1.742 5.745 1.00 94.12 72 VAL A CA 1
ATOM 591 C C . VAL A 1 72 ? -11.351 3.084 5.153 1.00 94.12 72 VAL A C 1
ATOM 593 O O . VAL A 1 72 ? -12.446 3.581 5.405 1.00 94.12 72 VAL A O 1
ATOM 596 N N . GLU A 1 73 ? -10.479 3.651 4.329 1.00 95.12 73 GLU A N 1
ATOM 597 C CA . GLU A 1 73 ? -10.743 4.879 3.586 1.00 95.12 73 GLU A CA 1
ATOM 598 C C . GLU A 1 73 ? -10.508 4.653 2.094 1.00 95.12 73 GLU A C 1
ATOM 600 O O . GLU A 1 73 ? -9.556 3.986 1.701 1.00 95.12 73 GLU A O 1
ATOM 605 N N . SER A 1 74 ? -11.386 5.190 1.244 1.00 94.25 74 SER A N 1
ATOM 606 C CA . SER A 1 74 ? -11.241 5.049 -0.209 1.00 94.25 74 SER A CA 1
ATOM 607 C C . SER A 1 74 ? -10.394 6.176 -0.813 1.00 94.25 74 SER A C 1
ATOM 609 O O . SER A 1 74 ? -10.525 7.340 -0.4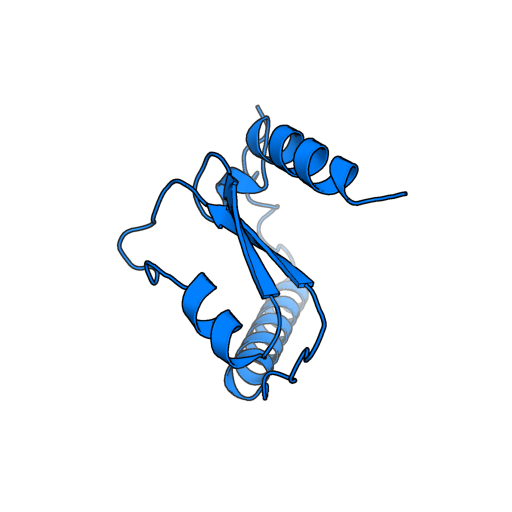32 1.00 94.25 74 SER A O 1
ATOM 611 N N . VAL A 1 75 ? -9.562 5.829 -1.794 1.00 95.44 75 VAL A N 1
ATOM 612 C CA . VAL A 1 75 ? -8.678 6.735 -2.541 1.00 95.44 75 VAL A CA 1
ATOM 613 C C . VAL A 1 75 ? -9.038 6.687 -4.030 1.00 95.44 75 VAL A C 1
ATOM 615 O O . VAL A 1 75 ? -9.279 5.599 -4.563 1.00 95.44 75 VAL A O 1
ATOM 618 N N . PRO A 1 76 ? -9.104 7.833 -4.727 1.00 96.31 76 PRO A N 1
ATOM 619 C CA . PRO A 1 76 ? -9.326 7.875 -6.171 1.00 96.31 76 PRO A CA 1
ATOM 620 C C . PRO A 1 76 ? -8.330 7.017 -6.971 1.00 96.31 76 PRO A C 1
ATOM 622 O O . PRO A 1 76 ? -7.148 6.950 -6.638 1.00 96.31 76 PRO A O 1
ATOM 625 N N . GLY A 1 77 ? -8.818 6.385 -8.040 1.00 94.50 77 GLY A N 1
ATOM 626 C CA . GLY A 1 77 ? -8.030 5.503 -8.905 1.00 94.50 77 GLY A CA 1
ATOM 627 C C . GLY A 1 77 ? -8.112 4.022 -8.529 1.00 94.50 77 GLY A C 1
ATOM 628 O O . GLY A 1 77 ? -8.838 3.628 -7.613 1.00 94.50 77 GLY A O 1
ATOM 629 N N . ASP A 1 78 ? -7.394 3.208 -9.294 1.00 92.88 78 ASP A N 1
ATOM 630 C CA . ASP A 1 78 ? -7.147 1.784 -9.049 1.00 92.88 78 ASP A CA 1
ATOM 631 C C . ASP A 1 78 ? -5.854 1.569 -8.241 1.00 92.88 78 ASP A C 1
ATOM 633 O O . ASP A 1 78 ? -5.196 2.525 -7.831 1.00 92.88 78 ASP A O 1
ATOM 637 N N . HIS A 1 79 ? -5.478 0.309 -8.002 1.00 89.81 79 HIS A N 1
ATOM 638 C CA . HIS A 1 79 ? -4.303 -0.045 -7.197 1.00 89.81 79 HIS A CA 1
ATOM 639 C C . HIS A 1 79 ? -2.993 0.588 -7.700 1.00 89.81 79 HIS A C 1
ATOM 641 O O . HIS A 1 79 ? -2.087 0.844 -6.910 1.00 89.81 79 HIS A O 1
ATOM 647 N N . GLN A 1 80 ? -2.895 0.865 -9.002 1.00 90.12 80 GLN A N 1
ATOM 648 C CA . GLN A 1 80 ? -1.721 1.480 -9.604 1.00 90.12 80 GLN A CA 1
ATOM 649 C C . GLN A 1 80 ? -1.852 3.010 -9.635 1.00 90.12 80 GLN A C 1
ATOM 651 O O . GLN A 1 80 ? -0.977 3.734 -9.160 1.00 90.12 80 GLN A O 1
ATOM 656 N N . SER A 1 81 ? -2.950 3.520 -10.185 1.00 93.75 81 SER A N 1
ATOM 657 C CA . SER A 1 81 ? -3.171 4.952 -10.400 1.00 93.75 81 SER A CA 1
ATOM 658 C C . SER A 1 81 ? -3.413 5.733 -9.108 1.00 93.75 81 SER A C 1
ATOM 660 O O . SER A 1 81 ? -3.171 6.942 -9.106 1.00 93.75 81 SER A O 1
ATOM 662 N N . MET A 1 82 ? -3.801 5.083 -8.002 1.00 94.69 82 MET A N 1
ATOM 663 C CA . MET A 1 82 ? -3.903 5.732 -6.685 1.00 94.69 82 MET A CA 1
ATOM 664 C C . MET A 1 82 ? -2.555 6.246 -6.153 1.00 94.69 82 MET A C 1
ATOM 666 O O . MET A 1 82 ? -2.524 7.120 -5.291 1.00 94.69 82 MET A O 1
ATOM 670 N N . LEU A 1 83 ? -1.442 5.720 -6.677 1.00 94.75 83 LEU A N 1
ATOM 671 C CA . LEU A 1 83 ? -0.075 6.077 -6.289 1.00 94.75 83 LEU A CA 1
ATOM 672 C C . LEU A 1 83 ? 0.583 7.070 -7.258 1.00 94.75 83 LEU A C 1
ATOM 674 O O . LEU A 1 83 ? 1.791 7.291 -7.190 1.00 94.75 83 LEU A O 1
ATOM 678 N N . THR A 1 84 ? -0.181 7.679 -8.170 1.00 92.81 84 THR A N 1
ATOM 679 C CA . THR A 1 84 ? 0.358 8.625 -9.162 1.00 92.81 84 THR A CA 1
ATOM 680 C C . THR A 1 84 ? -0.472 9.895 -9.296 1.00 92.81 84 THR A C 1
ATOM 682 O O . THR A 1 84 ? -1.672 9.895 -9.030 1.00 92.81 84 THR A O 1
ATOM 685 N N . GLY A 1 85 ? 0.171 10.973 -9.756 1.00 92.81 85 GLY A N 1
ATOM 686 C CA . GLY A 1 85 ? -0.487 12.248 -10.052 1.00 92.81 85 GLY A CA 1
ATOM 687 C C . GLY A 1 85 ? -1.276 12.814 -8.869 1.00 92.81 85 GLY A C 1
ATOM 688 O O . GLY A 1 85 ? -0.879 12.664 -7.717 1.00 92.81 85 GLY A O 1
ATOM 689 N N . GLU A 1 86 ? -2.418 13.429 -9.169 1.00 95.25 86 GLU A N 1
ATOM 690 C CA . GLU A 1 86 ? -3.297 14.067 -8.178 1.00 95.25 86 GLU A CA 1
ATOM 691 C C . GLU A 1 86 ? -3.842 13.069 -7.140 1.00 95.25 86 GLU A C 1
ATOM 693 O O . GLU A 1 86 ? -4.075 13.431 -5.987 1.00 95.25 86 GLU A O 1
ATOM 698 N N . ASN A 1 87 ? -3.983 11.787 -7.504 1.00 95.94 87 ASN A N 1
ATOM 699 C CA . ASN A 1 87 ? -4.415 10.755 -6.560 1.00 95.94 87 ASN A CA 1
ATOM 700 C C . ASN A 1 87 ? -3.357 10.520 -5.472 1.00 95.94 87 ASN A C 1
ATOM 702 O O . ASN A 1 87 ? -3.711 10.387 -4.300 1.00 95.94 87 ASN A O 1
ATOM 706 N N . ALA A 1 88 ? -2.070 10.519 -5.845 1.00 95.81 88 ALA A N 1
ATOM 707 C CA . ALA A 1 88 ? -0.966 10.386 -4.894 1.00 95.81 88 ALA A CA 1
ATOM 708 C C . ALA A 1 88 ? -0.882 11.587 -3.950 1.00 95.81 88 ALA A C 1
ATOM 710 O O . ALA A 1 88 ? -0.656 11.411 -2.756 1.00 95.81 88 ALA A O 1
ATOM 711 N N . GLU A 1 89 ? -1.090 12.800 -4.468 1.00 96.56 89 GLU A N 1
ATOM 712 C CA . GLU A 1 89 ? -1.137 14.021 -3.657 1.00 96.56 89 GLU A CA 1
ATOM 713 C C . GLU A 1 89 ? -2.288 13.958 -2.642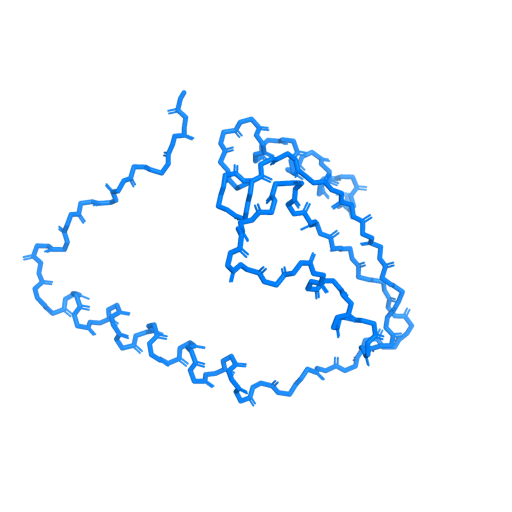 1.00 96.56 89 GLU A C 1
ATOM 715 O O . GLU A 1 89 ? -2.086 14.203 -1.450 1.00 96.56 89 GLU A O 1
ATOM 720 N N . GLY A 1 90 ? -3.477 13.537 -3.086 1.00 95.38 90 GLY A N 1
ATOM 721 C CA . GLY A 1 90 ? -4.633 13.330 -2.216 1.00 95.38 90 GLY A CA 1
ATOM 722 C C . GLY A 1 90 ? -4.408 12.247 -1.155 1.00 95.38 90 GLY A C 1
ATOM 723 O O . GLY A 1 90 ? -4.772 12.440 0.006 1.00 95.38 90 GLY A O 1
ATOM 724 N N . LEU A 1 91 ? -3.778 11.125 -1.517 1.00 96.12 91 LEU A N 1
ATOM 725 C CA . LEU A 1 91 ? -3.371 10.088 -0.564 1.00 96.12 91 LEU A CA 1
ATOM 726 C C . LEU A 1 91 ? -2.346 10.626 0.445 1.00 96.12 91 LEU A C 1
ATOM 728 O O . LEU A 1 91 ? -2.492 10.398 1.644 1.00 96.12 91 LEU A O 1
ATOM 732 N N . GLY A 1 92 ? -1.349 11.381 -0.015 1.00 96.25 92 GLY A N 1
ATOM 733 C CA . GLY A 1 92 ? -0.351 12.018 0.841 1.00 96.25 92 GLY A CA 1
ATOM 734 C C . GLY A 1 92 ? -0.978 12.959 1.870 1.00 96.25 92 GLY A C 1
ATOM 735 O O . GLY A 1 92 ? -0.633 12.895 3.046 1.00 96.25 92 GLY A O 1
ATOM 736 N N . ALA A 1 93 ? -1.959 13.770 1.464 1.00 95.44 93 ALA A N 1
ATOM 737 C CA . ALA A 1 93 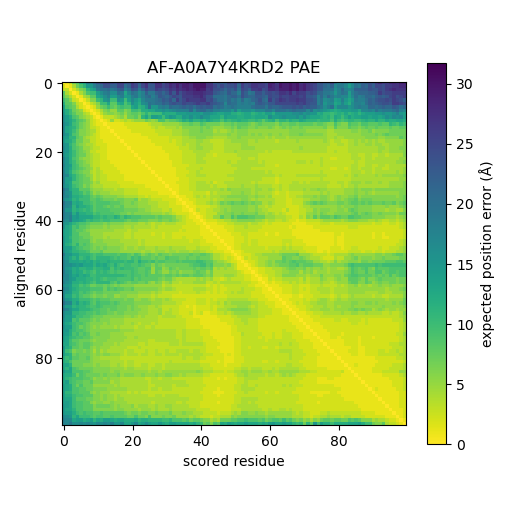? -2.694 14.647 2.376 1.00 95.44 93 ALA A CA 1
ATOM 738 C C . ALA A 1 93 ? -3.487 13.866 3.440 1.00 95.44 93 ALA A C 1
ATOM 740 O O . ALA A 1 93 ? -3.503 14.258 4.607 1.00 95.44 93 ALA A O 1
ATOM 741 N N . LYS A 1 94 ? -4.105 12.736 3.063 1.00 95.06 94 LYS A N 1
ATOM 742 C CA . LYS A 1 94 ? -4.783 11.840 4.017 1.00 95.06 94 LYS A CA 1
ATOM 743 C C . LYS A 1 94 ? -3.798 11.235 5.012 1.00 95.06 94 LYS A C 1
ATOM 745 O O . LYS A 1 94 ? -4.070 11.244 6.205 1.00 95.06 94 LYS A O 1
ATOM 750 N N . LEU A 1 95 ? -2.648 10.752 4.534 1.00 94.62 95 LEU A N 1
ATOM 751 C CA . LEU A 1 95 ? -1.583 10.207 5.381 1.00 94.62 95 LEU A CA 1
ATOM 752 C C . LEU A 1 95 ? -1.043 11.255 6.363 1.00 94.62 95 LEU A C 1
ATOM 754 O O . LEU A 1 95 ? -0.868 10.947 7.538 1.00 94.62 95 LEU A O 1
ATOM 758 N N . ALA A 1 96 ? -0.834 12.491 5.906 1.00 94.94 96 ALA A N 1
ATOM 759 C CA . ALA A 1 96 ? -0.316 13.580 6.731 1.00 94.94 96 ALA A CA 1
ATOM 760 C C . ALA A 1 96 ? -1.210 13.897 7.942 1.00 94.94 96 ALA A C 1
ATOM 762 O O . ALA A 1 96 ? -0.693 14.282 8.983 1.00 94.94 96 ALA A O 1
ATOM 763 N N . ALA A 1 97 ? -2.525 13.668 7.855 1.00 93.00 97 ALA A N 1
ATOM 764 C CA . ALA A 1 97 ? -3.445 13.863 8.978 1.00 93.00 97 ALA A CA 1
ATOM 765 C C . ALA A 1 97 ? -3.220 12.886 10.154 1.00 93.00 97 ALA A C 1
ATOM 767 O O . ALA A 1 97 ? -3.772 13.097 11.234 1.00 93.00 97 ALA A O 1
ATOM 768 N N . PHE A 1 98 ? -2.433 11.822 9.954 1.00 89.38 98 PHE A N 1
ATOM 769 C CA . PHE A 1 98 ? -2.092 10.828 10.979 1.00 89.38 98 PHE A CA 1
ATOM 770 C C . PHE A 1 98 ? -0.658 10.955 11.506 1.00 89.38 98 PHE A C 1
ATOM 772 O O . PHE 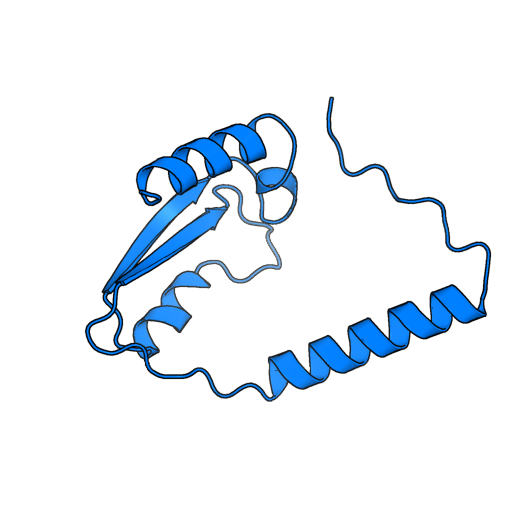A 1 98 ? -0.279 10.209 12.410 1.00 89.38 98 PHE A O 1
ATOM 779 N N . LEU A 1 99 ? 0.147 11.853 10.936 1.00 84.81 99 LEU A N 1
ATOM 780 C CA . LEU A 1 99 ? 1.530 12.073 11.345 1.00 84.81 99 LEU A CA 1
ATOM 781 C C . LEU A 1 99 ? 1.605 13.278 12.303 1.00 84.81 99 LEU A C 1
ATOM 783 O O . LEU A 1 99 ? 0.820 14.214 12.142 1.00 84.81 99 LEU A O 1
ATOM 787 N N . PRO A 1 100 ? 2.487 13.237 13.318 1.00 72.88 100 PRO A N 1
ATOM 788 C CA . PRO A 1 100 ? 2.672 14.333 14.269 1.00 72.88 100 PRO A CA 1
ATOM 789 C C . PRO A 1 100 ? 3.270 15.594 13.632 1.00 72.88 100 PRO A C 1
ATOM 791 O O . PRO A 1 100 ? 4.026 15.467 12.640 1.00 72.88 100 PRO A O 1
#

Solvent-accessible surface area (backbone atoms only — not comparable to full-atom values): 6153 Å² total; per-residue (Å²): 138,56,66,90,68,78,67,81,75,77,86,44,73,67,59,48,54,49,54,51,53,52,50,53,50,51,54,53,49,62,74,70,55,80,81,70,74,37,67,90,39,75,43,84,42,79,40,50,65,39,82,56,91,93,52,81,91,61,69,71,59,70,54,53,80,24,51,29,51,78,43,80,44,78,38,58,41,28,87,67,52,28,71,31,48,71,32,27,54,54,49,49,57,59,54,53,77,76,54,133

Sequence (100 aa):
RVGFVQGPAFTDPEEQRRYVRVWEANMNALRDYPMPRFEGGTLQFFRASTVIEHMPKHVELEWLDSGAVLRVESVPGDHQSMLTGENAEGLGAKLAAFLP

Mean predicted aligned error: 6.08 Å

Organism: NCBI:txid2316736

Secondary structure (DSSP, 8-state):
-----PPPPP--HHHHHHHHHHHHHHHHHHHH--PPP-TT-EEEEEEESSPPTTS-S-GGGGGGGG-SEEEEEEESS-TTGGGSHHHHHHHHHHHHTT--

InterPro domains:
  IPR029058 Alpha/Beta hydrolase fold [G3DSA:3.40.50.1820] (4-100)
  IPR029058 Alpha/Beta hydrolase fold [SSF53474] (9-99)

pLDDT: mean 88.23, std 12.57, range [38.12, 98.0]

Nearest PDB structures (foldseek):
  6ece-assembly2_B  TM=6.770E-01  e=4.316E-03  Streptomyces tsusimaensis
  6ecf-assembly1_A  TM=6.902E-01  e=2.026E-02  Streptomyces tsusimaensis
  6ecf-assembly6_F  TM=6.704E-01  e=3.711E-02  Streptomyces tsusimaensis
  6ecf-assembly2_B  TM=6.890E-01  e=5.194E-02  Streptomyces tsusimaensis
  6ovw-assembly1_A  TM=3.374E-01  e=6.250E-01  Salmonella enterica subsp. enterica serovar Typhimurium str. SL1344

Radius of gyration: 17.03 Å; Cα contacts (8 Å, |Δi|>4): 94; chains: 1; bounding box: 35×33×42 Å